Protein AF-A0A526QVW6-F1 (afdb_monomer_lite)

Radius of gyration: 16.83 Å; chains: 1; bounding box: 30×30×41 Å

Secondary structure (DSSP, 8-state):
-HHHHH-TTTGGGS-HHHHHHHHHTTSSPPHHHHHHHHTSTTHHHHHHHHHHHHHTT-TT-----GGGGHHHHHHHHHHHHHHH--

Foldseek 3Di:
DACVQVPVCVLVLADPVRVVVCVVVVHYDDPVVNVVLVPPPCSVVVVVVVVCVSVVPDPPDDDDDPVVCVVVVVVVVVVVVVVVVD

Structure (mmCIF, N/CA/C/O backbone):
data_AF-A0A526QVW6-F1
#
_entry.id   AF-A0A526QVW6-F1
#
loop_
_atom_site.group_PDB
_atom_site.id
_atom_site.type_symbol
_atom_site.label_atom_id
_atom_site.label_alt_id
_atom_site.label_comp_id
_atom_site.label_asym_id
_atom_site.label_entity_id
_atom_site.label_seq_id
_atom_site.pdbx_PDB_ins_code
_atom_site.Cartn_x
_atom_site.Cartn_y
_atom_site.Cartn_z
_atom_site.occupancy
_atom_site.B_iso_or_equiv
_atom_site.auth_seq_id
_atom_site.auth_comp_id
_atom_site.auth_asym_id
_atom_site.auth_atom_id
_atom_site.pdbx_PDB_model_num
ATOM 1 N N . ARG A 1 1 ? -2.916 2.630 7.958 1.00 94.62 1 ARG A N 1
ATOM 2 C CA . ARG A 1 1 ? -3.911 3.287 8.838 1.00 94.62 1 ARG A CA 1
ATOM 3 C C . ARG A 1 1 ? -5.311 2.685 8.669 1.00 94.62 1 ARG A C 1
ATOM 5 O O . ARG A 1 1 ? -5.748 2.035 9.605 1.00 94.62 1 ARG A O 1
ATOM 12 N N . TYR A 1 2 ? -5.955 2.795 7.495 1.00 97.06 2 TYR A N 1
ATOM 13 C CA . TYR A 1 2 ? -7.318 2.279 7.228 1.00 97.06 2 TYR A CA 1
ATOM 14 C C . TYR A 1 2 ? -7.559 0.827 7.677 1.00 97.06 2 TYR A C 1
ATOM 16 O O . TYR A 1 2 ? -8.395 0.587 8.537 1.00 97.06 2 TYR A O 1
ATOM 24 N N . LEU A 1 3 ? -6.777 -0.136 7.170 1.00 96.50 3 LEU A N 1
ATOM 25 C CA . LEU A 1 3 ? -6.967 -1.556 7.502 1.00 96.50 3 LEU A CA 1
ATOM 26 C C . LEU A 1 3 ? -6.813 -1.854 9.002 1.00 96.50 3 LEU A C 1
ATOM 28 O O .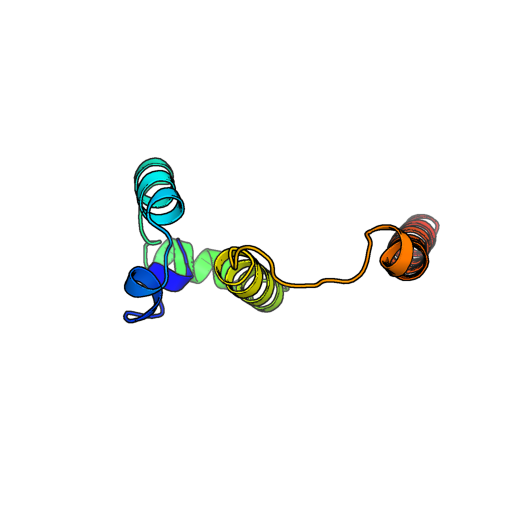 LEU A 1 3 ? -7.528 -2.695 9.522 1.00 96.50 3 LEU A O 1
ATOM 32 N N . CYS A 1 4 ? -5.949 -1.127 9.717 1.00 96.06 4 CYS A N 1
ATOM 33 C CA . CYS A 1 4 ? -5.822 -1.261 11.173 1.00 96.06 4 CYS A CA 1
ATOM 34 C C . CYS A 1 4 ? -7.031 -0.700 11.936 1.00 96.06 4 CYS A C 1
ATOM 36 O O . CYS A 1 4 ? -7.227 -1.068 13.087 1.00 96.06 4 CYS A O 1
ATOM 38 N N . ALA A 1 5 ? -7.800 0.208 11.328 1.00 96.19 5 ALA A N 1
ATOM 39 C CA . ALA A 1 5 ? -9.025 0.751 11.908 1.00 96.19 5 ALA A CA 1
ATOM 40 C C . ALA A 1 5 ? -10.249 -0.126 11.604 1.00 96.19 5 ALA A C 1
ATOM 42 O O . ALA A 1 5 ? -11.169 -0.193 12.411 1.00 96.19 5 ALA A O 1
ATOM 43 N N . THR A 1 6 ? -10.274 -0.792 10.445 1.00 96.62 6 THR A N 1
ATOM 44 C CA . THR A 1 6 ? -11.461 -1.519 9.962 1.00 96.62 6 THR A CA 1
ATOM 45 C C . THR A 1 6 ? -11.371 -3.042 10.069 1.00 96.62 6 THR A C 1
ATOM 47 O O . THR A 1 6 ? -12.400 -3.704 9.992 1.00 96.62 6 THR A O 1
ATOM 50 N N . ASP A 1 7 ? -10.172 -3.609 10.212 1.00 95.44 7 ASP A N 1
ATOM 51 C CA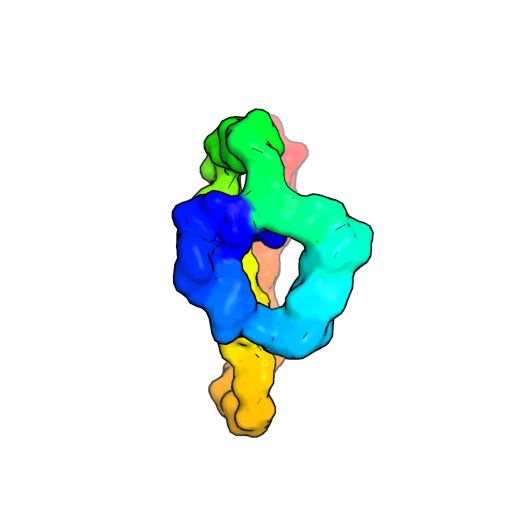 . ASP A 1 7 ? -9.936 -5.042 10.423 1.00 95.44 7 ASP A CA 1
ATOM 52 C C . ASP A 1 7 ? -9.093 -5.227 11.701 1.00 95.44 7 ASP A C 1
ATOM 54 O O . ASP A 1 7 ? -7.876 -5.000 11.677 1.00 95.44 7 ASP A O 1
ATOM 58 N N . PRO A 1 8 ? -9.707 -5.674 12.816 1.00 91.50 8 PRO A N 1
ATOM 59 C CA . PRO A 1 8 ? -9.006 -5.904 14.081 1.00 91.50 8 PRO A CA 1
ATOM 60 C C . PRO A 1 8 ? -7.831 -6.887 13.970 1.00 91.50 8 PRO A C 1
ATOM 62 O O . PRO A 1 8 ? -6.904 -6.838 14.775 1.00 91.50 8 PRO A O 1
ATOM 65 N N . THR A 1 9 ? -7.836 -7.771 12.968 1.00 93.62 9 THR A N 1
ATOM 66 C CA . THR A 1 9 ? -6.772 -8.762 12.756 1.00 93.62 9 THR A CA 1
ATOM 67 C C . THR A 1 9 ? -5.577 -8.199 11.989 1.00 93.62 9 THR A C 1
ATOM 69 O O . THR A 1 9 ? -4.506 -8.807 11.979 1.00 93.62 9 THR A O 1
ATOM 72 N N . TYR A 1 10 ? -5.726 -7.046 11.330 1.00 94.56 10 TYR A N 1
ATOM 73 C CA . TYR A 1 10 ? -4.716 -6.550 10.401 1.00 94.56 10 TYR A CA 1
ATOM 74 C C . TYR A 1 10 ? -3.464 -6.019 11.096 1.00 94.56 10 TYR A C 1
ATOM 76 O O . TYR A 1 10 ? -2.365 -6.146 10.561 1.00 94.56 10 TYR A O 1
ATOM 84 N N . PHE A 1 11 ? -3.600 -5.457 12.299 1.00 93.00 11 PHE A N 1
ATOM 85 C CA . PHE A 1 11 ? -2.452 -4.939 13.047 1.00 93.00 11 PHE A CA 1
ATOM 86 C C . PHE A 1 11 ? -1.389 -6.023 13.293 1.00 93.00 11 PHE A C 1
ATOM 88 O O . PHE A 1 11 ? -0.201 -5.764 13.128 1.00 93.00 11 PHE A O 1
ATOM 95 N N . GLY A 1 12 ? -1.814 -7.259 13.584 1.00 91.94 12 GLY A N 1
ATOM 96 C CA . GLY A 1 12 ? -0.913 -8.401 13.779 1.00 91.94 12 GLY A CA 1
ATOM 97 C C . GLY A 1 12 ? -0.207 -8.890 12.508 1.00 91.94 12 GLY A C 1
ATOM 98 O O . GLY A 1 12 ? 0.710 -9.697 12.600 1.00 91.94 12 GLY A O 1
ATOM 99 N N . LYS A 1 13 ? -0.612 -8.410 11.326 1.00 92.25 13 LYS A N 1
ATOM 100 C CA . LYS A 1 13 ? 0.003 -8.755 10.033 1.00 92.25 13 LYS A CA 1
ATOM 101 C C . LYS A 1 13 ? 1.107 -7.775 9.627 1.00 92.25 13 LYS A C 1
ATOM 103 O O . LYS A 1 13 ? 1.786 -8.012 8.634 1.00 92.25 13 LYS A O 1
ATOM 108 N N . LEU A 1 14 ? 1.272 -6.667 10.353 1.00 93.88 14 LEU A N 1
ATOM 109 C CA . LEU A 1 14 ? 2.271 -5.653 10.034 1.00 93.88 14 LEU A CA 1
ATOM 110 C C . LEU A 1 14 ? 3.682 -6.121 10.398 1.00 93.88 14 LEU A C 1
ATOM 112 O O . LEU A 1 14 ? 3.918 -6.637 11.489 1.00 93.88 14 LEU A O 1
ATOM 116 N N . SER A 1 15 ? 4.651 -5.844 9.527 1.00 92.56 15 SER A N 1
ATOM 117 C CA . SER A 1 15 ? 6.062 -5.971 9.890 1.00 92.56 15 SER A CA 1
ATOM 118 C C . SER A 1 15 ? 6.448 -4.950 10.975 1.00 92.56 15 SER A C 1
ATOM 120 O O . SER A 1 15 ? 5.828 -3.883 11.062 1.00 92.56 15 SER A O 1
ATOM 122 N N . PRO A 1 16 ? 7.516 -5.191 11.762 1.00 93.88 16 PRO A N 1
ATOM 123 C CA . PRO A 1 16 ? 7.956 -4.253 12.800 1.00 93.88 16 PRO A CA 1
ATOM 124 C C . PRO A 1 16 ? 8.205 -2.830 12.276 1.00 93.88 16 PRO A C 1
ATOM 126 O O . PRO A 1 16 ? 7.793 -1.850 12.894 1.00 93.88 16 PRO A O 1
ATOM 129 N N . ALA A 1 17 ? 8.804 -2.712 11.086 1.00 92.94 17 ALA A N 1
ATOM 130 C CA . ALA A 1 17 ? 8.998 -1.426 10.420 1.00 92.94 17 ALA A CA 1
ATOM 131 C C . ALA A 1 17 ? 7.660 -0.738 10.095 1.00 92.94 17 ALA A C 1
ATOM 133 O O . ALA A 1 17 ? 7.524 0.466 10.291 1.00 92.94 17 ALA A O 1
ATOM 134 N N . SER A 1 18 ? 6.651 -1.494 9.647 1.00 94.06 18 SER A N 1
ATOM 135 C CA . SER A 1 18 ? 5.327 -0.942 9.352 1.00 94.06 18 SER A CA 1
ATOM 136 C C . SER A 1 18 ? 4.564 -0.512 10.603 1.00 94.06 18 SER A C 1
ATOM 138 O O . SER A 1 18 ? 3.926 0.540 10.564 1.00 94.06 18 SER A O 1
ATOM 140 N N . VAL A 1 19 ? 4.689 -1.237 11.720 1.00 95.00 19 VAL A N 1
ATOM 141 C CA . VAL A 1 19 ? 4.159 -0.800 13.026 1.00 95.00 19 VAL A CA 1
ATOM 142 C C . VAL A 1 19 ? 4.793 0.525 13.451 1.00 95.00 19 VAL A C 1
ATOM 144 O O . VAL A 1 19 ? 4.078 1.450 13.835 1.00 95.00 19 VAL A O 1
ATOM 147 N N . HIS A 1 20 ? 6.117 0.653 13.325 1.00 94.69 20 HIS A N 1
ATOM 148 C CA . HIS A 1 20 ? 6.816 1.892 13.663 1.00 94.69 20 HIS A CA 1
ATOM 149 C C . HIS A 1 20 ? 6.363 3.067 12.787 1.00 94.69 20 HIS A C 1
ATOM 151 O O . HIS A 1 20 ? 6.004 4.122 13.297 1.00 94.69 20 HIS A O 1
ATOM 157 N N . THR A 1 21 ? 6.297 2.890 11.466 1.00 94.38 21 THR A N 1
ATOM 158 C CA . THR A 1 21 ? 5.827 3.971 10.586 1.00 94.38 21 THR A CA 1
ATOM 159 C C . THR A 1 21 ? 4.360 4.325 10.819 1.00 94.38 21 THR A C 1
ATOM 161 O O . THR A 1 21 ? 3.985 5.480 10.655 1.00 94.38 21 THR A O 1
ATOM 164 N N . LEU A 1 22 ? 3.523 3.366 11.234 1.00 94.88 22 LEU A N 1
ATOM 165 C CA . LEU A 1 22 ? 2.113 3.618 11.521 1.00 94.88 22 LEU A CA 1
ATOM 166 C C . LEU A 1 22 ? 1.939 4.599 12.685 1.00 94.88 22 LEU A C 1
ATOM 168 O O . LEU A 1 22 ? 1.071 5.466 12.602 1.00 94.88 22 LEU A O 1
ATOM 172 N N . SER A 1 23 ? 2.749 4.494 13.743 1.00 93.62 23 SER A N 1
ATOM 173 C CA . SER A 1 23 ? 2.669 5.436 14.866 1.00 93.62 23 SER A CA 1
ATOM 174 C C . SER A 1 23 ? 3.073 6.849 14.442 1.00 93.62 23 SER A C 1
ATOM 176 O O . SER A 1 23 ? 2.376 7.804 14.774 1.00 93.62 23 SER A O 1
ATOM 178 N N . LEU A 1 24 ? 4.118 6.978 13.617 1.00 95.62 24 LEU A N 1
ATOM 179 C CA . LEU A 1 24 ? 4.558 8.263 13.056 1.00 95.62 24 LEU A CA 1
ATOM 180 C C . LEU A 1 24 ? 3.530 8.884 12.098 1.00 95.62 24 LEU A C 1
ATOM 182 O O . LEU A 1 24 ? 3.478 10.099 11.945 1.00 95.62 24 LEU A O 1
ATOM 186 N N . GLN A 1 25 ? 2.698 8.058 11.465 1.00 94.12 25 GLN A N 1
ATOM 187 C CA . GLN A 1 25 ? 1.626 8.487 10.565 1.00 94.12 25 GLN A CA 1
ATOM 188 C C . GLN A 1 25 ? 0.310 8.831 11.290 1.00 94.12 25 GLN A C 1
ATOM 190 O O . GLN A 1 25 ? -0.687 9.099 10.623 1.00 94.12 25 GLN A O 1
ATOM 195 N N . GLY A 1 26 ? 0.275 8.797 12.627 1.00 94.56 26 GLY A N 1
ATOM 196 C CA . GLY A 1 26 ? -0.923 9.115 13.414 1.00 94.56 26 GLY A CA 1
ATOM 197 C C . GLY A 1 26 ? -1.824 7.917 13.732 1.00 94.56 26 GLY A C 1
ATOM 198 O O . GLY A 1 26 ? -2.986 8.101 14.073 1.00 94.56 26 GLY A O 1
ATOM 199 N N . GLY A 1 27 ? -1.317 6.685 13.624 1.00 95.00 27 GLY A N 1
ATOM 200 C CA . GLY A 1 27 ? -2.032 5.481 14.062 1.00 95.00 27 GLY A CA 1
ATOM 201 C C . GLY A 1 27 ? -3.184 5.046 13.143 1.00 95.00 27 GLY A C 1
ATOM 202 O O . GLY A 1 27 ? -3.266 5.478 11.987 1.00 95.00 27 GLY A O 1
ATOM 203 N N . PRO A 1 28 ? -4.056 4.123 13.595 1.00 96.81 28 PRO A N 1
ATOM 204 C CA . PRO A 1 28 ? -5.296 3.784 12.894 1.00 96.81 28 PRO A CA 1
ATOM 205 C C . PRO A 1 28 ? -6.144 5.029 12.591 1.00 96.81 28 PRO A C 1
ATOM 207 O O . PRO A 1 28 ? -6.080 6.018 13.313 1.00 96.81 28 PRO A O 1
ATOM 210 N N . MET A 1 29 ? -6.906 4.988 11.498 1.00 97.88 29 MET A N 1
ATOM 211 C CA . MET A 1 29 ? -7.818 6.081 11.138 1.00 97.88 29 MET A CA 1
ATOM 212 C C . MET A 1 29 ? -8.992 6.190 12.123 1.00 97.88 29 MET A C 1
ATOM 214 O O . MET A 1 29 ? -9.463 5.165 12.621 1.00 97.88 29 MET A O 1
ATOM 218 N N . SER A 1 30 ? -9.495 7.406 12.347 1.00 97.81 30 SER A N 1
ATOM 219 C CA . SER A 1 30 ? -10.778 7.642 13.021 1.00 97.81 30 SER A CA 1
ATOM 220 C C . SER A 1 30 ? -11.965 7.204 12.150 1.00 97.81 30 SER A C 1
ATOM 222 O O . SER A 1 30 ? -11.811 6.884 10.968 1.00 97.81 30 SER A O 1
ATOM 224 N N . ALA A 1 31 ? -13.175 7.198 12.719 1.00 97.69 31 ALA A N 1
ATOM 225 C CA . ALA A 1 31 ? -14.391 6.877 11.972 1.00 97.69 31 ALA A CA 1
ATOM 226 C C . ALA A 1 31 ? -14.641 7.869 10.818 1.00 97.69 31 ALA A C 1
ATOM 228 O O . ALA A 1 31 ? -15.048 7.466 9.727 1.00 97.69 31 ALA A O 1
ATOM 229 N N . GLU A 1 32 ? -14.345 9.149 11.039 1.00 98.12 32 GLU A N 1
ATOM 230 C CA . GLU A 1 32 ? -14.468 10.222 10.053 1.00 98.12 32 GLU A CA 1
ATOM 231 C C . GLU A 1 32 ? -13.448 10.047 8.923 1.00 98.12 32 GLU A C 1
ATOM 233 O O . GLU A 1 32 ? -13.828 10.068 7.753 1.00 98.12 32 GLU A O 1
ATOM 238 N N . GLU A 1 33 ? -12.179 9.778 9.253 1.00 97.94 33 GLU A N 1
ATOM 239 C CA . GLU A 1 33 ? -11.133 9.504 8.257 1.00 97.94 33 GLU A CA 1
ATOM 240 C C . GLU A 1 33 ? -11.446 8.238 7.437 1.00 97.94 33 GLU A C 1
ATOM 242 O O . GLU A 1 33 ? -11.192 8.190 6.234 1.00 97.94 33 GLU A O 1
ATOM 247 N N . VAL A 1 34 ? -12.028 7.203 8.060 1.00 98.19 34 VAL A N 1
ATOM 248 C CA . VAL A 1 34 ? -12.502 5.991 7.366 1.00 98.19 34 VAL A CA 1
ATOM 249 C C . VAL A 1 34 ? -13.620 6.328 6.381 1.00 98.19 34 VAL A C 1
ATOM 251 O O . VAL A 1 34 ? -13.600 5.847 5.244 1.00 98.19 34 VAL A O 1
ATOM 254 N N . ALA A 1 35 ? -14.593 7.139 6.801 1.00 97.94 35 ALA A N 1
ATOM 255 C CA . ALA A 1 35 ? -15.688 7.571 5.941 1.00 97.94 35 ALA A CA 1
ATOM 256 C C . ALA A 1 35 ? -15.171 8.410 4.764 1.00 97.94 35 ALA A C 1
ATOM 258 O O . ALA A 1 35 ? -15.581 8.180 3.628 1.00 97.94 35 ALA A O 1
ATOM 259 N N . GLU A 1 36 ? -14.230 9.323 5.011 1.00 98.12 36 GLU A N 1
ATOM 260 C CA . GLU A 1 36 ? -13.578 10.120 3.973 1.00 98.12 36 GLU A CA 1
ATOM 261 C C . GLU A 1 36 ? -12.787 9.245 2.993 1.00 98.12 36 GLU A C 1
ATOM 263 O O . GLU A 1 36 ? -12.969 9.360 1.781 1.00 98.12 36 GLU A O 1
ATOM 268 N N . PHE A 1 37 ? -11.980 8.307 3.494 1.00 97.75 37 PHE A N 1
ATOM 269 C CA . PHE A 1 37 ? -11.199 7.393 2.659 1.00 97.75 37 PHE A CA 1
ATOM 270 C C . PHE A 1 37 ? -12.086 6.574 1.711 1.00 97.75 37 PHE A C 1
ATOM 272 O O . PHE A 1 37 ? -11.760 6.423 0.533 1.00 97.75 37 PHE A O 1
ATOM 279 N N . ARG A 1 38 ? -13.244 6.096 2.188 1.00 97.56 38 ARG A N 1
ATOM 280 C CA . ARG A 1 38 ? -14.214 5.338 1.376 1.00 97.56 38 ARG A CA 1
ATOM 281 C C . ARG A 1 38 ? -14.878 6.158 0.270 1.00 97.56 38 ARG A C 1
ATOM 283 O O . ARG A 1 38 ? -15.418 5.570 -0.662 1.00 97.56 38 ARG A O 1
ATOM 290 N N . ARG A 1 39 ? -14.836 7.495 0.333 1.00 97.88 39 ARG A N 1
ATOM 291 C CA . ARG A 1 39 ? -15.349 8.359 -0.746 1.00 97.88 39 ARG A CA 1
ATOM 292 C C . ARG A 1 39 ? -14.455 8.347 -1.984 1.00 97.88 39 ARG A C 1
ATOM 294 O O . ARG A 1 39 ? -14.902 8.774 -3.044 1.00 97.88 39 ARG A O 1
ATOM 301 N N . ASN A 1 40 ? -13.209 7.885 -1.873 1.00 96.75 40 ASN A N 1
ATOM 302 C CA . ASN A 1 40 ? -12.357 7.688 -3.036 1.00 96.75 40 ASN A CA 1
ATOM 303 C C . ASN A 1 40 ? -12.882 6.503 -3.865 1.00 96.75 40 ASN A C 1
ATOM 305 O O . ASN A 1 40 ? -12.947 5.373 -3.375 1.00 96.75 40 ASN A O 1
ATOM 309 N N . SER A 1 41 ? -13.209 6.744 -5.137 1.00 97.56 41 SER A N 1
ATOM 310 C CA . SER A 1 41 ? -13.680 5.703 -6.061 1.00 97.56 41 SER A CA 1
ATOM 311 C C . SER A 1 41 ? -12.688 4.547 -6.239 1.00 97.56 41 SER A C 1
ATOM 313 O O . SER A 1 41 ? -13.101 3.473 -6.653 1.00 97.56 41 SER A O 1
ATOM 315 N N . PHE A 1 42 ? -11.409 4.750 -5.903 1.00 97.06 42 PHE A N 1
ATOM 316 C CA . PHE A 1 42 ? -10.349 3.738 -5.959 1.00 97.06 42 PHE A CA 1
ATOM 317 C C . PHE A 1 42 ? -9.918 3.207 -4.578 1.00 97.06 42 PHE A C 1
ATOM 319 O O . PHE A 1 42 ? -8.805 2.695 -4.419 1.00 97.06 42 PHE A O 1
ATOM 326 N N . HIS A 1 43 ? -10.736 3.376 -3.534 1.00 97.88 43 HIS A N 1
ATOM 327 C CA . HIS A 1 43 ? -10.357 2.956 -2.180 1.00 97.88 43 HIS A CA 1
ATOM 328 C C . HIS A 1 43 ? -10.123 1.438 -2.079 1.00 97.88 43 HIS A C 1
ATOM 330 O O . HIS A 1 43 ? -9.216 1.007 -1.365 1.00 97.88 43 HIS A O 1
ATOM 336 N N . GLU A 1 44 ? -10.884 0.622 -2.813 1.00 97.50 44 GLU A N 1
ATOM 337 C CA . GLU A 1 44 ? -10.702 -0.832 -2.835 1.00 97.50 44 GLU A CA 1
ATOM 338 C C . GLU A 1 44 ? -9.370 -1.226 -3.484 1.00 97.50 44 GLU A C 1
ATOM 340 O O . GLU A 1 44 ? -8.639 -2.061 -2.950 1.00 97.50 44 GLU A O 1
ATOM 345 N N . GLU A 1 45 ? -9.007 -0.599 -4.605 1.00 98.06 45 GLU A N 1
ATOM 346 C CA . GLU A 1 45 ? -7.710 -0.760 -5.267 1.00 98.06 45 GLU A CA 1
ATOM 347 C C . GLU A 1 45 ? -6.571 -0.388 -4.317 1.00 98.06 45 GLU A C 1
ATOM 349 O O . GLU A 1 45 ? -5.610 -1.147 -4.180 1.00 98.06 45 GLU A O 1
ATOM 354 N N . ALA A 1 46 ? -6.688 0.751 -3.629 1.00 97.38 46 ALA A N 1
ATOM 355 C CA . ALA A 1 46 ? -5.693 1.207 -2.665 1.00 97.38 46 ALA A CA 1
ATOM 356 C C . ALA A 1 46 ? -5.519 0.203 -1.512 1.00 97.38 46 ALA A C 1
ATOM 358 O O . ALA A 1 46 ? -4.393 -0.093 -1.104 1.00 97.38 46 ALA A O 1
ATOM 359 N N . VAL A 1 47 ? -6.622 -0.379 -1.025 1.00 97.38 47 VAL A N 1
ATOM 360 C CA . VAL A 1 47 ? -6.598 -1.454 -0.024 1.00 97.38 47 VAL A CA 1
ATOM 361 C C . VAL A 1 47 ? -5.889 -2.698 -0.563 1.00 97.38 47 VAL A C 1
ATOM 363 O O . VAL A 1 47 ? -5.024 -3.240 0.128 1.00 97.38 47 VAL A O 1
ATOM 366 N N . ARG A 1 48 ? -6.184 -3.130 -1.797 1.00 97.75 48 ARG A N 1
ATOM 367 C CA . ARG A 1 48 ? -5.514 -4.288 -2.417 1.00 97.75 48 ARG A CA 1
ATOM 368 C C . ARG A 1 48 ? -4.008 -4.075 -2.539 1.00 97.75 48 ARG A C 1
ATOM 370 O O . ARG A 1 48 ? -3.241 -4.945 -2.132 1.00 97.75 48 ARG A O 1
ATOM 377 N N . VAL A 1 49 ? -3.584 -2.904 -3.015 1.00 97.19 49 VAL A N 1
ATOM 378 C CA . VAL A 1 49 ? -2.159 -2.552 -3.110 1.00 97.19 49 VAL A CA 1
ATOM 379 C C . VAL A 1 49 ? -1.498 -2.577 -1.733 1.00 97.19 49 VAL A C 1
ATOM 381 O O .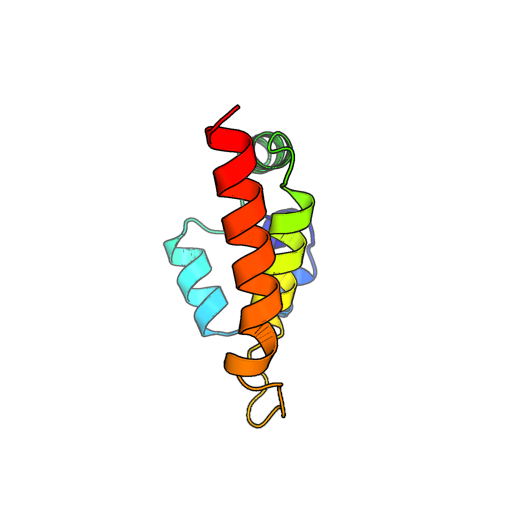 VAL A 1 49 ? -0.396 -3.105 -1.605 1.00 97.19 49 VAL A O 1
ATOM 384 N N . ARG A 1 50 ? -2.173 -2.093 -0.680 1.00 96.38 50 ARG A N 1
ATOM 385 C CA . ARG A 1 50 ? -1.613 -2.131 0.678 1.00 96.38 50 ARG A CA 1
ATOM 386 C C . ARG A 1 50 ? -1.440 -3.551 1.221 1.00 96.38 50 ARG A C 1
ATOM 388 O O . ARG A 1 50 ? -0.472 -3.812 1.933 1.00 96.38 50 ARG A O 1
ATOM 395 N N . ILE A 1 51 ? -2.355 -4.461 0.899 1.00 95.19 51 ILE A N 1
ATOM 396 C CA . ILE A 1 51 ? -2.228 -5.873 1.281 1.00 95.19 51 ILE A CA 1
ATOM 397 C C . ILE A 1 51 ? -1.019 -6.504 0.573 1.00 95.19 51 ILE A C 1
ATOM 399 O O . ILE A 1 51 ? -0.241 -7.214 1.209 1.00 95.19 51 ILE A O 1
ATOM 403 N N . TRP A 1 52 ? -0.820 -6.215 -0.718 1.00 95.44 52 TRP A N 1
ATOM 404 C CA . TRP A 1 52 ? 0.347 -6.701 -1.464 1.00 95.44 52 TRP A CA 1
ATOM 405 C C . TRP A 1 52 ? 1.664 -6.117 -0.953 1.00 95.44 52 TRP A C 1
ATOM 407 O O . TRP A 1 52 ? 2.642 -6.849 -0.858 1.00 95.44 52 TRP A O 1
ATOM 417 N N . ASP A 1 53 ? 1.683 -4.836 -0.584 1.00 94.19 53 ASP A N 1
ATOM 418 C CA . ASP A 1 53 ? 2.840 -4.172 0.030 1.00 94.19 53 ASP A CA 1
ATOM 419 C C . ASP A 1 53 ? 3.271 -4.864 1.334 1.00 94.19 53 ASP A C 1
ATOM 421 O O . ASP A 1 53 ? 4.450 -5.153 1.539 1.00 94.19 53 ASP A O 1
ATOM 425 N N . GLU A 1 54 ? 2.314 -5.218 2.198 1.00 93.19 54 GLU A N 1
ATOM 426 C CA . GLU A 1 54 ? 2.629 -5.949 3.427 1.00 93.19 54 GLU A CA 1
ATOM 427 C C . GLU A 1 54 ? 3.123 -7.378 3.136 1.00 93.19 54 GLU A C 1
ATOM 429 O O . GLU A 1 54 ? 4.094 -7.833 3.741 1.00 93.19 54 GLU A O 1
ATOM 434 N N . GLY A 1 55 ? 2.506 -8.063 2.166 1.00 92.56 55 GLY A N 1
ATOM 435 C CA . GLY A 1 55 ? 2.887 -9.418 1.751 1.00 92.56 55 GLY A CA 1
ATOM 436 C C . GLY A 1 55 ? 4.192 -9.507 0.948 1.00 92.56 55 GLY A C 1
ATOM 437 O O . GLY A 1 55 ? 4.803 -10.572 0.891 1.00 92.56 55 GLY A O 1
ATOM 438 N N . GLY A 1 56 ? 4.661 -8.406 0.357 1.00 91.56 56 GLY A N 1
ATOM 439 C CA . GLY A 1 56 ? 5.839 -8.346 -0.519 1.00 91.56 56 GLY A CA 1
ATOM 440 C C . GLY A 1 56 ? 7.194 -8.445 0.190 1.00 91.56 56 GLY A C 1
ATOM 441 O O . GLY A 1 56 ? 8.229 -8.229 -0.434 1.00 91.56 56 GLY A O 1
ATOM 442 N N . LYS A 1 57 ? 7.211 -8.760 1.489 1.00 89.12 57 LYS A N 1
ATOM 443 C CA . LYS A 1 57 ? 8.408 -8.756 2.350 1.00 89.12 57 LYS A CA 1
ATOM 444 C C . LYS A 1 57 ? 9.019 -10.149 2.560 1.00 89.12 57 LYS A C 1
ATOM 446 O O . LYS A 1 57 ? 9.791 -10.355 3.495 1.00 89.12 57 LYS A O 1
ATOM 451 N N . VAL A 1 58 ? 8.675 -11.119 1.711 1.00 91.06 58 VAL A N 1
ATOM 452 C CA . VAL A 1 58 ? 9.197 -12.491 1.789 1.00 91.06 58 VAL A CA 1
ATOM 453 C C . VAL A 1 58 ? 10.595 -12.553 1.176 1.00 91.06 58 VAL A C 1
ATOM 455 O O . VAL A 1 58 ? 10.768 -12.465 -0.041 1.00 91.06 58 VAL A O 1
ATOM 458 N N . ALA A 1 59 ? 11.606 -12.726 2.028 1.00 91.88 59 ALA A N 1
ATOM 459 C CA . ALA A 1 59 ? 12.988 -12.878 1.590 1.00 91.88 59 ALA A CA 1
ATOM 460 C C . ALA A 1 59 ? 13.146 -14.080 0.641 1.00 91.88 59 ALA A C 1
ATOM 462 O O . ALA A 1 59 ? 12.547 -15.134 0.847 1.00 91.88 59 ALA A O 1
ATOM 463 N N . ASN A 1 60 ? 13.982 -13.924 -0.389 1.00 93.62 60 ASN A N 1
ATOM 464 C CA . ASN A 1 60 ? 14.287 -14.949 -1.398 1.00 93.62 60 ASN A CA 1
ATOM 465 C C . ASN A 1 60 ? 13.090 -15.439 -2.237 1.00 93.62 60 ASN A C 1
ATOM 467 O O . ASN A 1 60 ? 13.212 -16.434 -2.957 1.00 93.62 60 ASN A O 1
ATOM 471 N N . MET A 1 61 ? 11.945 -14.750 -2.197 1.00 94.44 61 MET A N 1
ATOM 472 C CA . MET A 1 61 ? 10.829 -15.057 -3.086 1.00 94.44 61 MET A CA 1
ATOM 473 C C . MET A 1 61 ? 11.232 -14.801 -4.541 1.00 94.44 61 MET A C 1
ATOM 475 O O . MET A 1 61 ? 11.607 -13.690 -4.917 1.00 94.44 61 MET A O 1
ATOM 479 N N . LYS A 1 62 ? 11.138 -15.836 -5.382 1.00 95.19 62 LYS A N 1
ATOM 480 C CA . LYS A 1 62 ? 11.367 -15.694 -6.822 1.00 95.19 62 LYS A CA 1
ATOM 481 C C . LYS A 1 62 ? 10.207 -14.923 -7.441 1.00 95.19 62 LYS A C 1
ATOM 483 O O . LYS A 1 62 ? 9.056 -15.343 -7.348 1.00 95.19 62 LYS A O 1
ATOM 488 N N . THR A 1 63 ? 10.524 -13.819 -8.099 1.00 94.38 63 THR A N 1
ATOM 489 C CA . THR A 1 63 ? 9.565 -12.977 -8.812 1.00 94.38 63 THR A CA 1
ATOM 490 C C . THR A 1 63 ? 10.035 -12.762 -10.247 1.00 94.38 63 THR A C 1
ATOM 492 O O . THR A 1 63 ? 11.179 -13.058 -10.599 1.00 94.38 63 THR A O 1
ATOM 495 N N . ARG A 1 64 ? 9.127 -12.291 -11.105 1.00 95.38 64 ARG A N 1
ATOM 496 C CA . ARG A 1 64 ? 9.483 -11.852 -12.460 1.00 95.38 64 ARG A CA 1
ATOM 497 C C . ARG A 1 64 ? 10.436 -10.660 -12.393 1.00 95.38 64 ARG A C 1
ATOM 499 O O . ARG A 1 64 ? 10.357 -9.857 -11.462 1.00 95.38 64 ARG A O 1
ATOM 506 N N . ALA A 1 65 ? 11.290 -10.515 -13.400 1.00 96.38 65 ALA A N 1
ATOM 507 C CA . ALA A 1 65 ? 12.156 -9.352 -13.500 1.00 96.38 65 ALA A CA 1
ATOM 508 C C . ALA A 1 65 ? 11.328 -8.106 -13.839 1.00 96.38 65 ALA A C 1
ATOM 510 O O . ALA A 1 65 ? 10.283 -8.190 -14.480 1.00 96.38 65 ALA A O 1
ATOM 511 N N . PHE A 1 66 ? 11.829 -6.923 -13.484 1.00 95.81 66 PHE A N 1
ATOM 512 C CA . PHE A 1 66 ? 11.159 -5.660 -13.812 1.00 95.81 66 PHE A CA 1
ATOM 513 C C . PHE A 1 66 ? 10.830 -5.533 -15.313 1.00 95.81 66 PHE A C 1
ATOM 515 O O . PHE A 1 66 ? 9.740 -5.097 -15.678 1.00 95.81 66 PHE A O 1
ATOM 522 N N . ARG A 1 67 ? 11.744 -5.983 -16.189 1.00 97.44 67 ARG A N 1
ATOM 523 C CA . ARG A 1 67 ? 11.577 -5.922 -17.654 1.00 97.44 67 ARG A CA 1
ATOM 524 C C . ARG A 1 67 ? 10.359 -6.705 -18.147 1.00 97.44 67 ARG A C 1
ATOM 526 O O . ARG A 1 67 ? 9.760 -6.300 -19.137 1.00 97.44 67 ARG A O 1
ATOM 533 N N . ASP A 1 68 ? 9.952 -7.754 -17.436 1.00 97.56 68 ASP A N 1
ATOM 534 C CA . ASP A 1 68 ? 8.778 -8.556 -17.795 1.00 97.56 68 ASP A CA 1
ATOM 535 C C . ASP A 1 68 ? 7.469 -7.761 -17.643 1.00 97.56 68 ASP A C 1
ATOM 537 O O . ASP A 1 68 ? 6.459 -8.098 -18.260 1.0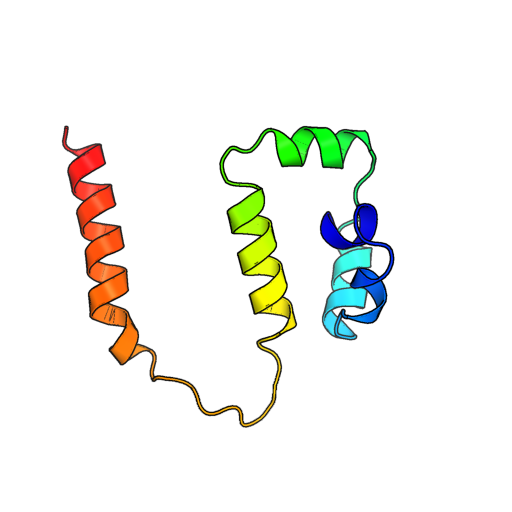0 97.56 68 ASP A O 1
ATOM 541 N N . TYR A 1 69 ? 7.481 -6.685 -16.84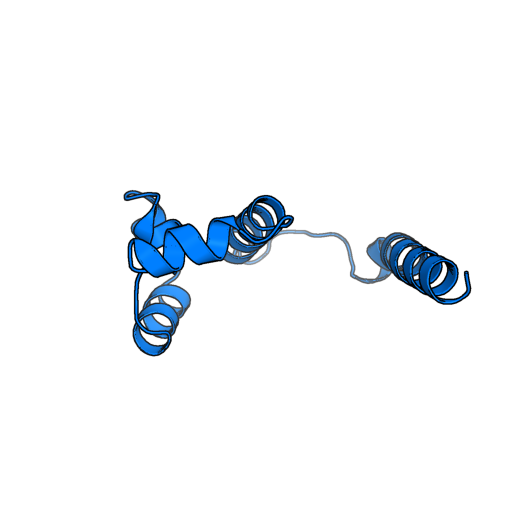8 1.00 97.06 69 TYR A N 1
ATOM 542 C CA . TYR A 1 69 ? 6.338 -5.793 -16.647 1.00 97.06 69 TYR A CA 1
ATOM 543 C C . TYR A 1 69 ? 6.334 -4.583 -17.594 1.00 97.06 69 TYR A C 1
ATOM 545 O O . TYR A 1 69 ? 5.325 -3.882 -17.659 1.00 97.06 69 TYR A O 1
ATOM 553 N N . ALA A 1 70 ? 7.404 -4.331 -18.360 1.00 97.75 70 ALA A N 1
ATOM 554 C CA . ALA A 1 70 ? 7.495 -3.155 -19.233 1.00 97.75 70 ALA A CA 1
ATOM 555 C C . ALA A 1 70 ? 6.328 -3.042 -20.241 1.00 97.75 70 ALA A C 1
ATOM 557 O O . ALA A 1 70 ? 5.720 -1.971 -20.296 1.00 97.75 70 ALA A O 1
ATOM 558 N N . PRO A 1 71 ? 5.893 -4.118 -20.937 1.00 97.81 71 PRO A N 1
ATOM 559 C CA . PRO A 1 71 ? 4.748 -4.028 -21.851 1.00 97.81 71 PRO A CA 1
ATOM 560 C C . PRO A 1 71 ? 3.436 -3.635 -21.152 1.00 97.81 71 PRO A C 1
ATOM 562 O O . PRO A 1 71 ? 2.597 -2.936 -21.722 1.00 97.81 71 PRO A O 1
ATOM 565 N N . LEU A 1 72 ? 3.249 -4.068 -19.899 1.00 97.81 72 LEU A N 1
ATOM 566 C CA . LEU A 1 72 ? 2.091 -3.687 -19.091 1.00 97.81 72 LEU A CA 1
ATOM 567 C C . LEU A 1 72 ? 2.137 -2.193 -18.747 1.00 97.81 72 LEU A C 1
ATOM 569 O O . LEU A 1 72 ? 1.129 -1.505 -18.911 1.00 97.81 72 LEU A O 1
ATOM 573 N N . LEU A 1 73 ? 3.292 -1.701 -18.294 1.00 97.69 73 LEU A N 1
ATOM 574 C CA . LEU A 1 73 ? 3.488 -0.294 -17.936 1.00 97.69 73 LEU A CA 1
ATOM 575 C C . LEU A 1 73 ? 3.300 0.623 -19.150 1.00 97.69 73 LEU A C 1
ATOM 577 O O . LE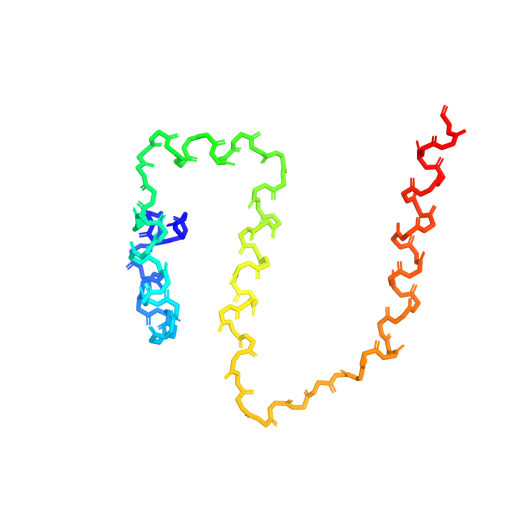U A 1 73 ? 2.591 1.623 -19.058 1.00 97.69 73 LEU A O 1
ATOM 581 N N . GLU A 1 74 ? 3.844 0.246 -20.309 1.00 97.88 74 GLU A N 1
ATOM 582 C CA . GLU A 1 74 ? 3.653 0.983 -21.561 1.00 97.88 74 GLU A CA 1
ATOM 583 C C . GLU A 1 74 ? 2.174 1.122 -21.931 1.00 97.88 74 GLU A C 1
ATOM 585 O O . GLU A 1 74 ? 1.735 2.202 -22.325 1.00 97.88 74 GLU A O 1
ATOM 590 N N . ARG A 1 75 ? 1.378 0.057 -21.772 1.00 97.94 75 ARG A N 1
ATOM 591 C CA . ARG A 1 75 ? -0.065 0.109 -22.043 1.00 97.94 75 ARG A CA 1
ATOM 592 C C . ARG A 1 75 ? -0.785 1.101 -21.130 1.00 97.94 75 ARG A C 1
ATOM 594 O O . ARG A 1 75 ? -1.660 1.821 -21.604 1.00 97.94 75 ARG A O 1
ATOM 601 N N . VAL A 1 76 ? -0.423 1.150 -19.847 1.00 97.31 76 VAL A N 1
ATOM 602 C CA . VAL A 1 76 ? -1.001 2.106 -18.886 1.00 97.31 76 VAL A CA 1
ATOM 603 C C . VAL A 1 76 ? -0.654 3.542 -19.285 1.00 97.31 76 VAL A C 1
ATOM 605 O O . VAL A 1 76 ? -1.550 4.380 -19.368 1.00 97.31 76 VAL A O 1
ATOM 608 N N . VAL A 1 77 ? 0.615 3.807 -19.608 1.00 97.69 77 VAL A N 1
ATOM 609 C CA . VAL A 1 77 ? 1.080 5.137 -20.039 1.00 97.69 77 VAL A CA 1
ATOM 610 C C . VAL A 1 77 ? 0.375 5.582 -21.320 1.00 97.69 77 VAL A C 1
ATOM 612 O O . VAL A 1 77 ? -0.138 6.697 -21.381 1.00 97.69 77 VAL A O 1
ATOM 615 N N . ARG A 1 78 ? 0.294 4.709 -22.333 1.00 97.69 78 ARG A N 1
ATOM 616 C CA . ARG A 1 78 ? -0.374 5.022 -23.607 1.00 97.69 78 ARG A CA 1
ATOM 617 C C . ARG A 1 78 ? -1.859 5.312 -23.422 1.00 97.69 78 ARG A C 1
ATOM 619 O O . ARG A 1 78 ? -2.355 6.271 -24.004 1.00 97.69 78 ARG A O 1
ATOM 626 N N . LYS A 1 79 ? -2.555 4.512 -22.606 1.00 97.06 79 LYS A N 1
ATOM 627 C CA . LYS A 1 79 ? -3.973 4.731 -22.295 1.00 97.06 79 LYS A CA 1
ATOM 628 C C . LYS A 1 79 ? -4.186 6.112 -21.671 1.00 97.06 79 LYS A C 1
ATOM 630 O O . LYS A 1 79 ? -5.010 6.873 -22.163 1.00 97.06 79 LYS A O 1
ATOM 635 N N . PHE A 1 80 ? -3.396 6.453 -20.653 1.00 96.06 80 PHE A N 1
ATOM 636 C CA . PHE A 1 80 ? -3.490 7.755 -19.995 1.00 96.06 80 PHE A CA 1
ATOM 637 C C . PHE A 1 80 ? -3.192 8.919 -20.953 1.00 96.06 80 PHE A C 1
ATOM 639 O O . PHE A 1 80 ? -3.896 9.923 -20.939 1.00 96.06 80 PHE A O 1
ATOM 646 N N . ALA A 1 81 ? -2.176 8.787 -21.812 1.00 95.75 81 ALA A N 1
ATOM 647 C CA . ALA A 1 81 ? -1.847 9.815 -22.798 1.00 95.75 81 ALA A CA 1
ATOM 648 C C . ALA A 1 81 ? -2.982 10.038 -23.815 1.00 95.75 81 ALA A C 1
ATOM 650 O O . ALA A 1 81 ? -3.294 11.181 -24.135 1.00 95.75 81 ALA A O 1
ATOM 651 N N . ALA A 1 82 ? -3.628 8.966 -24.286 1.00 94.94 82 ALA A N 1
ATOM 652 C CA . ALA A 1 82 ? -4.758 9.052 -25.213 1.00 94.94 82 ALA A CA 1
ATOM 653 C C . ALA A 1 82 ? -5.990 9.730 -24.586 1.00 94.94 82 ALA A C 1
ATOM 655 O O . ALA A 1 82 ? -6.603 10.586 -25.220 1.00 94.94 82 ALA A O 1
ATOM 656 N N . GLU A 1 83 ? -6.311 9.408 -23.328 1.00 93.88 83 GLU A N 1
ATOM 657 C CA . GLU A 1 83 ? -7.414 10.031 -22.574 1.00 93.88 83 GLU A CA 1
ATOM 658 C C . GLU A 1 83 ? -7.196 11.531 -22.317 1.00 93.88 83 GLU A C 1
ATOM 660 O O . GLU A 1 83 ? -8.156 12.260 -22.103 1.00 93.88 83 GLU A O 1
ATOM 665 N N . ARG A 1 84 ? -5.942 12.002 -22.322 1.00 87.75 84 ARG A N 1
ATOM 666 C CA . ARG A 1 84 ? -5.580 13.418 -22.123 1.00 87.75 84 ARG A CA 1
ATOM 667 C C . ARG A 1 84 ? -5.508 14.232 -23.412 1.00 87.75 84 ARG A C 1
ATOM 669 O O . ARG A 1 84 ? -5.459 15.455 -23.339 1.00 87.75 84 ARG A O 1
ATOM 676 N N . ALA A 1 85 ? -5.430 13.561 -24.557 1.00 79.44 85 ALA A N 1
ATOM 677 C CA . ALA A 1 85 ? -5.376 14.185 -25.876 1.00 79.44 85 ALA A CA 1
ATOM 678 C C . ALA A 1 85 ? -6.762 14.324 -26.536 1.00 79.44 85 ALA A C 1
ATOM 680 O O . ALA A 1 85 ? -6.853 14.903 -27.618 1.00 79.44 85 ALA A O 1
ATOM 681 N N . SER A 1 86 ? -7.803 13.768 -25.906 1.00 58.97 86 SER A N 1
ATOM 682 C CA . SER A 1 86 ? -9.216 13.874 -26.299 1.00 58.97 86 SER A CA 1
ATOM 683 C C . SER A 1 86 ? -9.930 14.905 -25.431 1.00 58.97 86 SER A C 1
ATOM 685 O O . SER A 1 86 ? -10.870 15.540 -25.949 1.00 58.97 86 SER A O 1
#

pLDDT: mean 94.98, std 4.82, range [58.97, 98.19]

Sequence (86 aa):
RYLCATDPTYFGKLSPASVHTLSLQGGPMSAEEVAEFRRNSFHEEAVRVRIWDEGGKVANMKTRAFRDYAPLLERVVRKFAAERAS